Protein AF-A0A2V8J9M9-F1 (afdb_monomer_lite)

pLDDT: mean 74.04, std 18.58, range [37.31, 94.38]

Structure (mmCIF, N/CA/C/O backbone):
data_AF-A0A2V8J9M9-F1
#
_entry.id   AF-A0A2V8J9M9-F1
#
loop_
_atom_site.group_PDB
_atom_site.id
_atom_site.type_symbol
_atom_site.label_atom_id
_atom_site.label_alt_id
_atom_site.label_comp_id
_atom_site.label_asym_id
_atom_site.label_entity_id
_atom_site.label_seq_id
_atom_site.pdbx_PDB_ins_code
_atom_site.Cartn_x
_atom_site.Cartn_y
_atom_site.Cartn_z
_atom_site.occupancy
_atom_site.B_iso_or_equiv
_atom_site.auth_seq_id
_atom_site.auth_comp_id
_atom_site.auth_asym_id
_atom_site.auth_atom_id
_atom_site.pdbx_PDB_model_num
ATOM 1 N N . MET A 1 1 ? -15.854 7.302 7.791 1.00 50.09 1 MET A N 1
ATOM 2 C CA . MET A 1 1 ? -15.767 8.365 6.760 1.00 50.09 1 MET A CA 1
ATOM 3 C C . MET A 1 1 ? -15.005 9.616 7.226 1.00 50.09 1 MET A C 1
ATOM 5 O O . MET A 1 1 ? -14.252 10.154 6.432 1.00 50.09 1 MET A O 1
ATOM 9 N N . LEU A 1 2 ? -15.109 10.065 8.487 1.00 55.22 2 LEU A N 1
ATOM 10 C CA . LEU A 1 2 ? -14.501 11.335 8.953 1.00 55.22 2 LEU A CA 1
ATOM 11 C C . LEU A 1 2 ? -12.956 11.403 8.981 1.00 55.22 2 LEU A C 1
ATOM 13 O O . LEU A 1 2 ? -12.407 12.499 8.889 1.00 55.22 2 LEU A O 1
ATOM 17 N N . GLY A 1 3 ? -12.245 10.275 9.106 1.00 54.84 3 GLY A N 1
ATOM 18 C CA . GLY A 1 3 ? -10.772 10.246 9.024 1.00 54.84 3 GLY A CA 1
ATOM 19 C C . GLY A 1 3 ? -10.240 10.443 7.599 1.00 54.84 3 GLY A C 1
ATOM 20 O O . GLY A 1 3 ? -9.194 11.051 7.407 1.00 54.84 3 GLY A O 1
ATOM 21 N N . LEU A 1 4 ? -11.010 10.001 6.598 1.00 55.41 4 LEU A N 1
ATOM 22 C CA . LEU A 1 4 ? -10.688 10.164 5.179 1.00 55.41 4 LEU A CA 1
ATOM 23 C C . LEU A 1 4 ? -10.848 11.628 4.746 1.00 55.41 4 LEU A C 1
ATOM 25 O O . LEU A 1 4 ? -10.014 12.144 4.016 1.00 55.41 4 LEU A O 1
ATOM 29 N N . VAL A 1 5 ? -11.877 12.311 5.268 1.00 56.09 5 VAL A N 1
ATOM 30 C CA . VAL A 1 5 ? -12.085 13.752 5.057 1.00 56.09 5 VAL A CA 1
ATOM 31 C C . VAL A 1 5 ? -10.960 14.563 5.702 1.00 56.09 5 VAL A C 1
ATOM 33 O O . VAL A 1 5 ? -10.369 15.381 5.022 1.00 56.09 5 VAL A O 1
ATOM 36 N N . ALA A 1 6 ? -10.572 14.292 6.953 1.00 54.12 6 ALA A N 1
ATOM 37 C CA . ALA A 1 6 ? -9.463 15.025 7.583 1.00 54.12 6 ALA A CA 1
ATOM 38 C C . ALA A 1 6 ? -8.128 14.854 6.827 1.00 54.12 6 ALA A C 1
ATOM 40 O O . ALA A 1 6 ? -7.402 15.825 6.630 1.00 54.12 6 ALA A O 1
ATOM 41 N N . ALA A 1 7 ? -7.832 13.637 6.351 1.00 55.97 7 ALA A N 1
ATOM 42 C CA . ALA A 1 7 ? -6.611 13.356 5.594 1.00 55.97 7 ALA A CA 1
ATOM 43 C C . ALA A 1 7 ? -6.592 13.993 4.192 1.00 55.97 7 ALA A C 1
ATOM 45 O O . ALA A 1 7 ? -5.521 14.335 3.700 1.00 55.97 7 ALA A O 1
ATOM 46 N N . LEU A 1 8 ? -7.754 14.131 3.542 1.00 54.12 8 LEU A N 1
ATOM 47 C CA . LEU A 1 8 ? -7.856 14.650 2.173 1.00 54.12 8 LEU A CA 1
ATOM 48 C C . LEU A 1 8 ? -8.192 16.146 2.090 1.00 54.12 8 LEU A C 1
ATOM 50 O O . LEU A 1 8 ? -7.875 16.749 1.070 1.00 54.12 8 LEU A O 1
ATOM 54 N N . TYR A 1 9 ? -8.828 16.738 3.108 1.00 48.38 9 TYR A N 1
ATOM 55 C CA . TYR A 1 9 ? -9.325 18.121 3.051 1.00 48.38 9 TYR A CA 1
ATOM 56 C C . TYR A 1 9 ? -8.535 19.127 3.899 1.00 48.38 9 TYR A C 1
ATOM 58 O O . TYR A 1 9 ? -8.342 20.243 3.427 1.00 48.38 9 TYR A O 1
ATOM 66 N N . ASP A 1 10 ? -8.037 18.766 5.088 1.00 51.78 10 ASP A N 1
ATOM 67 C CA . ASP A 1 10 ? -7.488 19.772 6.021 1.00 51.78 10 ASP A CA 1
ATOM 68 C C . ASP A 1 10 ? -5.955 19.770 6.127 1.00 51.78 10 ASP A C 1
ATOM 70 O O . ASP A 1 10 ? -5.387 20.634 6.790 1.00 51.78 10 ASP A O 1
ATOM 74 N N . TYR A 1 11 ? -5.261 18.798 5.514 1.00 57.28 11 TYR A N 1
ATOM 75 C CA . TYR A 1 11 ? -3.812 18.565 5.692 1.00 57.28 11 TYR A CA 1
ATOM 76 C C . TYR A 1 11 ? -3.361 18.417 7.166 1.00 57.28 11 TYR A C 1
ATOM 78 O O . TYR A 1 11 ? -2.165 18.301 7.450 1.00 57.28 11 TYR A O 1
ATOM 86 N N . ASP A 1 12 ? -4.304 18.350 8.112 1.00 68.69 12 ASP A N 1
ATOM 87 C CA . ASP A 1 12 ? -4.043 18.153 9.530 1.00 68.69 12 ASP A CA 1
ATOM 88 C C . ASP A 1 12 ? -3.768 16.671 9.794 1.00 68.69 12 ASP A C 1
ATOM 90 O O . ASP A 1 12 ? -4.635 15.865 10.155 1.00 68.69 12 ASP A O 1
ATOM 94 N N . CYS A 1 13 ? -2.504 16.311 9.591 1.00 63.84 13 CYS A N 1
ATOM 95 C CA . CYS A 1 13 ? -1.986 14.984 9.876 1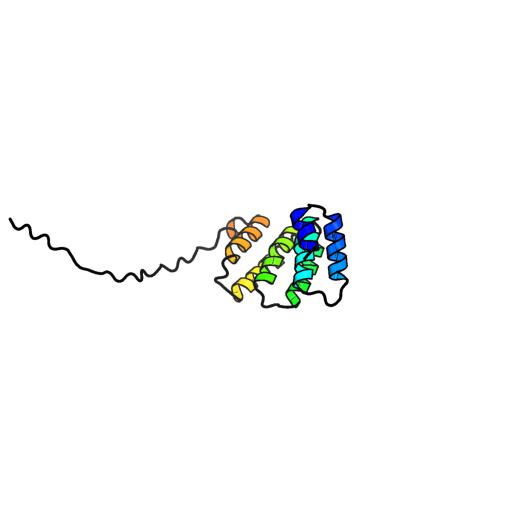.00 63.84 13 CYS A CA 1
ATOM 96 C C . CYS A 1 13 ? -2.241 14.579 11.342 1.00 63.84 13 CYS A C 1
ATOM 98 O O . CYS A 1 13 ? -2.415 13.397 11.633 1.00 63.84 13 CYS A O 1
ATOM 100 N N . THR A 1 14 ? -2.312 15.529 12.276 1.00 68.12 14 THR A N 1
ATOM 101 C CA . THR A 1 14 ? -2.514 15.232 13.701 1.00 68.12 14 THR A CA 1
ATOM 102 C C . THR A 1 14 ? -3.942 14.754 13.957 1.00 68.12 14 THR A C 1
ATOM 104 O O . THR A 1 14 ? -4.149 13.691 14.552 1.00 68.12 14 THR A O 1
ATOM 107 N N . GLU A 1 15 ? -4.935 15.479 13.443 1.00 71.06 15 GLU A N 1
ATOM 108 C CA . GLU A 1 15 ? -6.345 15.115 13.609 1.00 71.06 15 GLU A CA 1
ATOM 109 C C . GLU A 1 15 ? -6.725 13.877 12.780 1.00 71.06 15 GLU A C 1
ATOM 111 O O . GLU A 1 15 ? -7.475 13.015 13.254 1.00 71.06 15 GLU A O 1
ATOM 116 N N . ALA A 1 16 ? -6.156 13.718 11.579 1.00 69.31 16 ALA A N 1
ATOM 117 C CA . ALA A 1 16 ? -6.310 12.495 10.791 1.00 69.31 16 ALA A CA 1
ATOM 118 C C . ALA A 1 16 ? -5.803 11.267 11.568 1.00 69.31 16 ALA A C 1
ATOM 120 O O . ALA A 1 16 ? -6.520 10.267 11.680 1.00 69.31 16 ALA A O 1
ATOM 121 N N . GLY A 1 17 ? -4.614 11.365 12.174 1.00 70.19 17 GLY A N 1
ATOM 122 C CA . GLY A 1 17 ? -4.033 10.308 13.001 1.00 70.19 17 GLY A CA 1
ATOM 123 C C . GLY A 1 17 ? -4.930 9.911 14.170 1.00 70.19 17 GLY A C 1
ATOM 124 O O . GLY A 1 17 ? -5.234 8.727 14.335 1.00 70.19 17 GLY A O 1
ATOM 125 N N . ARG A 1 18 ? -5.433 10.894 14.928 1.00 75.19 18 ARG A N 1
ATOM 126 C CA . ARG A 1 18 ? -6.343 10.663 16.063 1.00 75.19 18 ARG A CA 1
ATOM 127 C C . ARG A 1 18 ? -7.639 9.972 15.630 1.00 75.19 18 ARG A C 1
ATOM 129 O O . ARG A 1 18 ? -8.084 9.017 16.267 1.00 75.19 18 ARG A O 1
ATOM 136 N N . ARG A 1 19 ? -8.244 10.416 14.523 1.00 74.56 19 ARG A N 1
ATOM 137 C CA . ARG A 1 19 ? -9.488 9.831 13.990 1.00 74.56 19 ARG A CA 1
ATOM 138 C C . ARG A 1 19 ? -9.293 8.411 13.485 1.00 74.56 19 ARG A C 1
ATOM 140 O O . ARG A 1 19 ? -10.161 7.569 13.710 1.00 74.56 19 ARG A O 1
ATOM 147 N N . PHE A 1 20 ? -8.179 8.133 12.814 1.00 73.56 20 PHE A N 1
ATOM 148 C CA . PHE A 1 20 ? -7.879 6.773 12.391 1.00 73.56 20 PHE A CA 1
ATOM 149 C C . PHE A 1 20 ? -7.569 5.858 13.574 1.00 73.56 20 PHE A C 1
ATOM 151 O O . PHE A 1 20 ? -8.063 4.737 13.578 1.00 73.56 20 PHE A O 1
ATOM 158 N N . GLN A 1 21 ? -6.846 6.331 14.594 1.00 75.19 21 GLN A N 1
ATOM 159 C CA . GLN A 1 21 ? -6.610 5.561 15.820 1.00 75.19 21 GLN A CA 1
ATOM 160 C C . GLN A 1 21 ? -7.925 5.154 16.491 1.00 75.19 21 GLN A C 1
ATOM 162 O O . GLN A 1 21 ? -8.107 3.979 16.803 1.00 75.19 21 GLN A O 1
ATOM 167 N N . LEU A 1 22 ? -8.870 6.091 16.628 1.00 76.75 22 LEU A N 1
ATOM 168 C CA . LEU A 1 22 ? -10.213 5.795 17.136 1.00 76.75 22 LEU A CA 1
ATOM 169 C C . LEU A 1 22 ? -10.954 4.787 16.248 1.00 76.75 22 LEU A C 1
ATOM 171 O O . LEU A 1 22 ? -11.531 3.831 16.754 1.00 76.75 22 LEU A O 1
ATOM 175 N N . ALA A 1 23 ? -10.899 4.956 14.925 1.00 70.69 23 ALA A N 1
ATOM 176 C CA . ALA A 1 23 ? -11.549 4.042 13.987 1.00 70.69 23 ALA A CA 1
ATOM 177 C C . ALA A 1 23 ? -10.951 2.624 14.016 1.00 70.69 23 ALA A C 1
ATOM 179 O O . ALA A 1 23 ? -11.670 1.656 13.787 1.00 70.69 23 ALA A O 1
ATOM 180 N N . THR A 1 24 ? -9.653 2.492 14.305 1.00 69.56 24 THR A N 1
ATOM 181 C CA . THR A 1 24 ? -8.981 1.196 14.476 1.00 69.56 24 THR A CA 1
ATOM 182 C C . THR A 1 24 ? -9.124 0.609 15.882 1.00 69.56 24 THR A C 1
ATOM 184 O O . THR A 1 24 ? -8.748 -0.539 16.084 1.00 69.56 24 THR A O 1
ATOM 187 N N . ALA A 1 25 ? -9.639 1.371 16.852 1.00 71.88 25 ALA A N 1
ATOM 188 C CA . ALA A 1 25 ? -9.878 0.900 18.218 1.00 71.88 25 ALA A CA 1
ATOM 189 C C . ALA A 1 25 ? -11.244 0.203 18.381 1.00 71.88 25 ALA A C 1
ATOM 191 O O . ALA A 1 25 ? -11.458 -0.505 19.361 1.00 71.88 25 ALA A O 1
ATOM 192 N N . CYS A 1 26 ? -12.167 0.387 17.431 1.00 65.12 26 CYS A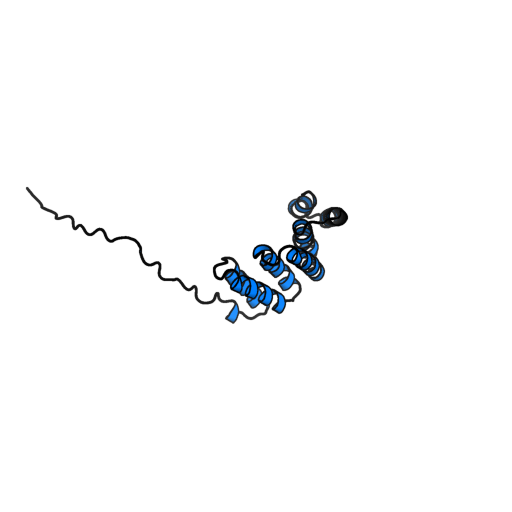 N 1
ATOM 193 C CA . CYS A 1 26 ? -13.449 -0.313 17.406 1.00 65.12 26 CYS A CA 1
ATOM 194 C C . CYS A 1 26 ? -13.312 -1.657 16.675 1.00 65.12 26 CYS A C 1
ATOM 196 O O . CYS A 1 26 ? -13.223 -1.704 15.450 1.00 65.12 26 CYS A O 1
ATOM 198 N N . GLU A 1 27 ? -13.310 -2.751 17.433 1.00 62.56 27 GLU A N 1
ATOM 199 C CA . GLU A 1 27 ? -13.350 -4.118 16.904 1.00 62.56 27 GLU A CA 1
ATOM 200 C C . GLU A 1 27 ? -14.785 -4.500 16.471 1.00 62.56 27 GLU A C 1
ATOM 202 O O . GLU A 1 27 ? -15.732 -4.202 17.206 1.00 62.56 27 GLU A O 1
ATOM 207 N N . PRO A 1 28 ? -14.976 -5.189 15.327 1.00 69.00 28 PRO A N 1
ATOM 208 C CA . PRO A 1 28 ? -13.971 -5.561 14.330 1.00 69.00 28 PRO A CA 1
ATOM 209 C C . PRO A 1 28 ? -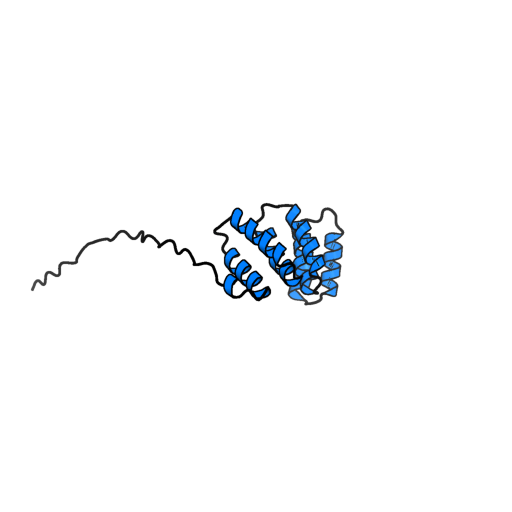13.679 -4.427 13.330 1.00 69.00 28 PRO A C 1
ATOM 211 O O . PRO A 1 28 ? -14.579 -3.821 12.745 1.00 69.00 28 PRO A O 1
ATOM 214 N N . VAL A 1 29 ? -12.393 -4.184 13.063 1.00 76.25 29 VAL A N 1
ATOM 215 C CA . VAL A 1 29 ? -11.951 -3.192 12.071 1.00 76.25 29 VAL A CA 1
ATOM 216 C C . VAL A 1 29 ? -11.962 -3.813 10.673 1.00 76.25 29 VAL A C 1
ATOM 218 O O . VAL A 1 29 ? -11.203 -4.741 10.401 1.00 76.25 29 VAL A O 1
ATOM 221 N N . SER A 1 30 ? -12.763 -3.270 9.755 1.00 82.69 30 SER A N 1
ATOM 222 C CA . SER A 1 30 ? -12.790 -3.729 8.352 1.00 82.69 30 SER A CA 1
ATOM 223 C C . SER A 1 30 ? -11.432 -3.580 7.638 1.00 82.69 30 SER A C 1
ATOM 225 O O . SER A 1 30 ? -10.686 -2.624 7.896 1.00 82.69 30 SER A O 1
ATOM 227 N N . ALA A 1 31 ? -11.120 -4.465 6.679 1.00 83.69 31 ALA A N 1
ATOM 228 C CA . ALA A 1 31 ? -9.948 -4.327 5.799 1.00 83.69 31 ALA A CA 1
ATOM 229 C C . ALA A 1 31 ? -9.865 -2.947 5.146 1.00 83.69 31 ALA A C 1
ATOM 231 O O . ALA A 1 31 ? -8.783 -2.370 5.053 1.00 83.69 31 ALA A O 1
ATOM 232 N N . GLN A 1 32 ? -11.006 -2.383 4.753 1.00 81.94 32 GLN A N 1
ATOM 233 C CA . GLN A 1 32 ? -11.058 -1.080 4.105 1.00 81.94 32 GLN A CA 1
ATOM 234 C C . GLN A 1 32 ? -10.553 0.046 5.020 1.00 81.94 32 GLN A C 1
ATOM 236 O O . GLN A 1 32 ? -9.787 0.905 4.582 1.00 81.94 32 GLN A O 1
ATOM 241 N N . VAL A 1 33 ? -10.929 0.031 6.304 1.00 83.06 33 VAL A N 1
ATOM 242 C CA . VAL A 1 33 ? -10.442 1.010 7.292 1.00 83.06 33 VAL A CA 1
ATOM 243 C C . VAL A 1 33 ? -8.947 0.820 7.554 1.00 83.06 33 VAL A C 1
ATOM 245 O O . VAL A 1 33 ? -8.215 1.808 7.607 1.00 83.06 33 VAL A O 1
ATOM 248 N N . ARG A 1 34 ? -8.471 -0.431 7.640 1.00 85.56 34 ARG A N 1
ATOM 249 C CA . ARG A 1 34 ? -7.034 -0.742 7.773 1.00 85.56 34 ARG A CA 1
ATOM 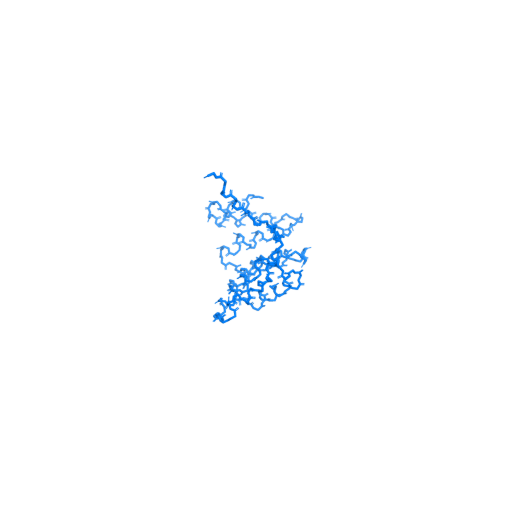250 C C . ARG A 1 34 ? -6.226 -0.239 6.577 1.00 85.56 34 ARG A C 1
ATOM 252 O O . ARG A 1 34 ? -5.180 0.382 6.766 1.00 85.56 34 ARG A O 1
ATOM 259 N N . TYR A 1 35 ? -6.735 -0.442 5.363 1.00 86.06 35 TYR A N 1
ATOM 260 C CA . TYR A 1 35 ? -6.129 0.080 4.142 1.00 86.06 35 TYR A CA 1
ATOM 261 C C . TYR A 1 35 ? -6.075 1.609 4.151 1.00 86.06 35 TYR A C 1
ATOM 263 O O . TYR A 1 35 ? -5.008 2.178 3.926 1.00 86.06 35 TYR A O 1
ATOM 271 N N . TYR A 1 36 ? -7.193 2.277 4.449 1.00 86.12 36 TYR A N 1
ATOM 272 C CA . TYR A 1 36 ? -7.244 3.738 4.472 1.00 86.12 36 TYR A CA 1
ATOM 273 C C . TYR A 1 36 ? -6.306 4.338 5.512 1.00 86.12 36 TYR A C 1
ATOM 275 O O . TYR A 1 36 ? -5.643 5.328 5.221 1.00 86.12 36 TYR A O 1
ATOM 283 N N . TYR A 1 37 ? -6.189 3.715 6.683 1.00 85.00 37 TYR A N 1
ATOM 284 C CA . TYR A 1 37 ? -5.216 4.136 7.681 1.00 85.00 37 TYR A CA 1
ATOM 285 C C . TYR A 1 37 ? -3.774 4.019 7.168 1.00 85.00 37 TYR A C 1
ATOM 287 O O . TYR A 1 37 ? -2.982 4.951 7.308 1.00 85.00 37 TYR A O 1
ATOM 295 N N . GLY A 1 38 ? -3.441 2.900 6.518 1.00 86.88 38 GLY A N 1
ATOM 296 C CA . GLY A 1 38 ? -2.130 2.706 5.902 1.00 86.88 38 GLY A CA 1
ATOM 297 C C . GLY A 1 38 ? -1.835 3.720 4.794 1.00 86.88 38 GLY A C 1
ATOM 298 O O . GLY A 1 38 ? -0.791 4.363 4.805 1.00 86.88 38 GLY A O 1
ATOM 299 N N . PHE A 1 39 ? -2.763 3.894 3.853 1.00 85.62 39 PHE A N 1
ATOM 300 C CA . PHE A 1 39 ? -2.530 4.669 2.634 1.00 85.62 39 PHE A CA 1
ATOM 301 C C . PHE A 1 39 ? -2.723 6.180 2.794 1.00 85.62 39 PHE A C 1
ATOM 303 O O . PHE A 1 39 ? -1.948 6.955 2.251 1.00 85.62 39 PHE A O 1
ATOM 310 N N . TYR A 1 40 ? -3.752 6.626 3.515 1.00 83.94 40 TYR A N 1
ATOM 311 C CA . TYR A 1 40 ? -4.055 8.058 3.613 1.00 83.94 40 TYR A CA 1
ATOM 312 C C . TYR A 1 40 ? -3.383 8.740 4.797 1.00 83.94 40 TYR A C 1
ATOM 314 O O . TYR A 1 40 ? -3.241 9.959 4.782 1.00 83.94 40 TYR A O 1
ATOM 322 N N . TYR A 1 41 ? -2.957 7.977 5.805 1.00 85.69 41 TYR A N 1
ATOM 323 C CA . TYR A 1 41 ? -2.276 8.535 6.966 1.00 85.69 41 TYR A CA 1
ATOM 324 C C . TYR A 1 41 ? -0.826 8.075 7.072 1.00 85.69 41 TYR A C 1
ATOM 326 O O . TYR A 1 41 ? 0.077 8.892 6.951 1.00 85.69 41 TYR A O 1
ATOM 334 N N . LEU A 1 42 ? -0.566 6.778 7.268 1.00 87.62 42 LEU A N 1
ATOM 335 C CA . LEU A 1 42 ? 0.805 6.317 7.529 1.00 87.62 42 LEU A CA 1
ATOM 336 C C . LEU A 1 42 ? 1.745 6.595 6.350 1.00 87.62 42 LEU A C 1
ATOM 338 O O . LEU A 1 42 ? 2.876 7.028 6.553 1.00 87.62 42 LEU A O 1
ATOM 342 N N . PHE A 1 43 ? 1.268 6.410 5.121 1.00 87.50 43 PHE A N 1
ATOM 343 C CA . PHE A 1 43 ? 2.027 6.750 3.923 1.00 87.50 43 PHE A CA 1
ATOM 344 C C . PHE A 1 43 ? 2.265 8.264 3.789 1.00 87.50 43 PHE A C 1
ATOM 346 O O . PHE A 1 43 ? 3.381 8.670 3.479 1.00 87.50 43 PHE A O 1
ATOM 353 N N . THR A 1 44 ? 1.262 9.108 4.057 1.00 84.44 44 THR A N 1
ATOM 354 C CA . THR A 1 44 ? 1.377 10.571 3.890 1.00 84.44 44 THR A CA 1
ATOM 355 C C . THR A 1 44 ? 2.314 11.207 4.915 1.00 84.44 44 THR A C 1
ATOM 357 O O . THR A 1 44 ? 3.044 12.132 4.573 1.00 84.44 44 THR A O 1
ATOM 360 N N . VAL A 1 45 ? 2.380 10.663 6.135 1.00 86.50 45 VAL A N 1
ATOM 361 C CA . VAL A 1 45 ? 3.331 11.102 7.175 1.00 86.50 45 VAL A CA 1
ATOM 362 C C . VAL A 1 45 ? 4.708 10.423 7.077 1.00 86.50 45 VAL A C 1
ATOM 364 O O . VAL A 1 45 ? 5.520 10.536 7.993 1.00 86.50 45 VAL A O 1
ATOM 367 N N . GLY A 1 46 ? 4.983 9.682 5.997 1.00 87.06 46 GLY A N 1
ATOM 368 C CA . GLY A 1 46 ? 6.286 9.055 5.739 1.00 87.06 46 GLY A CA 1
ATOM 369 C C . GLY A 1 46 ? 6.569 7.762 6.516 1.00 87.06 46 GLY A C 1
ATOM 370 O O . GLY A 1 46 ? 7.666 7.208 6.431 1.00 87.06 46 GLY A O 1
ATOM 371 N N . ARG A 1 47 ? 5.592 7.227 7.257 1.00 91.44 47 ARG A N 1
ATOM 372 C CA . ARG A 1 47 ? 5.696 5.970 8.024 1.00 91.44 47 ARG A CA 1
ATOM 373 C C . ARG A 1 47 ? 5.436 4.758 7.126 1.00 91.44 47 ARG A C 1
ATOM 375 O O . ARG A 1 47 ? 4.540 3.949 7.368 1.00 91.44 47 ARG A O 1
ATOM 382 N N . TYR A 1 48 ? 6.239 4.616 6.071 1.00 92.50 48 TYR A N 1
ATOM 383 C CA . TYR A 1 48 ? 5.997 3.649 4.993 1.00 92.50 48 TYR A CA 1
ATOM 384 C C . TYR A 1 48 ? 6.002 2.185 5.450 1.00 92.50 48 TYR A C 1
ATOM 386 O O . TYR A 1 48 ? 5.191 1.398 4.974 1.00 92.50 48 TYR A O 1
ATOM 394 N N . LYS A 1 49 ? 6.877 1.805 6.392 1.00 92.62 49 LYS A N 1
ATOM 395 C CA . LYS A 1 49 ? 6.930 0.422 6.907 1.00 92.62 49 LYS A CA 1
ATOM 396 C C . LYS A 1 49 ? 5.623 0.029 7.598 1.00 92.62 49 LYS A C 1
ATOM 398 O O . LYS A 1 49 ? 5.058 -1.016 7.300 1.00 92.62 49 LYS A O 1
ATOM 403 N N . GLU A 1 50 ? 5.105 0.911 8.443 1.00 90.12 50 GLU A N 1
ATOM 404 C CA . GLU A 1 50 ? 3.841 0.684 9.145 1.00 90.12 50 GLU A CA 1
ATOM 405 C C . GLU A 1 50 ? 2.647 0.750 8.190 1.00 90.12 50 GLU A C 1
ATOM 407 O O . GLU A 1 50 ? 1.695 -0.018 8.333 1.00 90.12 50 GLU A O 1
ATOM 412 N N . ALA A 1 51 ? 2.701 1.623 7.175 1.00 92.12 51 ALA A N 1
ATOM 413 C CA . ALA A 1 51 ? 1.706 1.644 6.106 1.00 92.12 51 ALA A CA 1
ATOM 414 C C . ALA A 1 51 ? 1.610 0.275 5.418 1.00 92.12 51 ALA A C 1
ATOM 416 O O . ALA A 1 51 ? 0.512 -0.267 5.276 1.00 92.12 51 ALA A O 1
ATOM 417 N N . VAL A 1 52 ? 2.759 -0.310 5.065 1.00 94.06 52 VAL A N 1
ATOM 418 C CA . VAL A 1 52 ? 2.839 -1.644 4.459 1.00 94.06 52 VAL A CA 1
ATOM 419 C C . VAL A 1 52 ? 2.252 -2.711 5.382 1.00 94.06 52 VAL A C 1
ATOM 421 O O . VAL A 1 52 ? 1.431 -3.500 4.928 1.00 94.06 52 VAL A O 1
ATOM 424 N N . GLU A 1 53 ? 2.584 -2.717 6.675 1.00 92.25 53 GLU A N 1
ATOM 425 C CA . GLU A 1 53 ? 2.033 -3.692 7.629 1.00 92.25 53 GLU A CA 1
ATOM 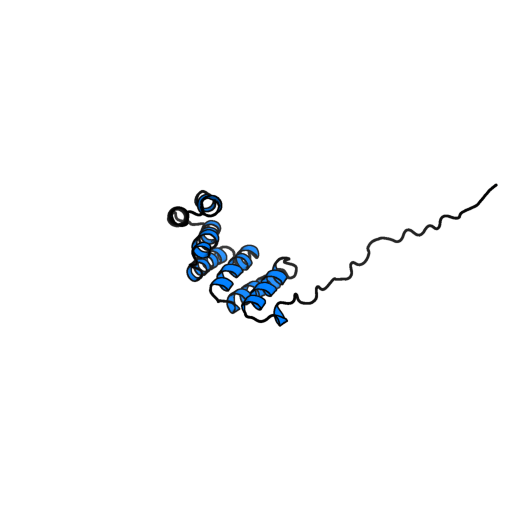426 C C . GLU A 1 53 ? 0.499 -3.644 7.700 1.00 92.25 53 GLU A C 1
ATOM 428 O O . GLU A 1 53 ? -0.170 -4.682 7.658 1.00 92.25 53 GLU A O 1
ATOM 433 N N . ARG A 1 54 ? -0.086 -2.440 7.765 1.00 89.44 54 ARG A N 1
ATOM 434 C CA . ARG A 1 54 ? -1.548 -2.267 7.822 1.00 89.44 54 ARG A CA 1
ATOM 435 C C . ARG A 1 54 ? -2.236 -2.702 6.536 1.00 89.44 54 ARG A C 1
ATOM 437 O O . ARG A 1 54 ? -3.292 -3.335 6.584 1.00 89.44 54 ARG A O 1
ATOM 444 N N . GLN A 1 55 ? -1.633 -2.403 5.395 1.00 90.56 55 GLN A N 1
ATOM 445 C CA . GLN A 1 55 ? -2.163 -2.792 4.094 1.00 90.56 55 GLN A CA 1
ATOM 446 C C . GLN A 1 55 ? -1.990 -4.296 3.820 1.00 90.56 55 GLN A C 1
ATOM 448 O O . GLN A 1 55 ? -2.892 -4.916 3.262 1.00 90.56 55 GLN A O 1
ATOM 453 N N . GLU A 1 56 ? -0.896 -4.920 4.269 1.00 91.81 56 GLU A N 1
ATOM 454 C CA . GLU A 1 56 ? -0.723 -6.377 4.212 1.00 91.81 56 GLU A CA 1
ATOM 455 C C . GLU A 1 56 ? -1.776 -7.100 5.063 1.00 91.81 56 GLU A C 1
ATOM 457 O O . GLU A 1 56 ? -2.317 -8.115 4.628 1.00 91.81 56 GLU A O 1
ATOM 462 N N . GLN A 1 57 ? -2.107 -6.574 6.249 1.00 89.12 57 GLN A N 1
ATOM 463 C CA . GLN A 1 57 ? -3.204 -7.100 7.071 1.00 89.12 57 GLN A CA 1
ATOM 464 C C . GLN A 1 57 ? -4.557 -6.968 6.365 1.00 89.12 57 GLN A C 1
ATOM 466 O O . GLN A 1 57 ? -5.316 -7.932 6.346 1.00 89.12 57 GLN A O 1
ATOM 471 N N . ALA A 1 58 ? -4.840 -5.819 5.745 1.00 87.75 58 ALA A N 1
ATOM 472 C CA . ALA A 1 58 ? -6.062 -5.624 4.964 1.00 87.75 58 ALA A CA 1
ATOM 473 C C . ALA A 1 58 ? -6.161 -6.621 3.794 1.00 87.75 58 ALA A C 1
ATOM 475 O O . ALA A 1 58 ? -7.207 -7.227 3.580 1.00 87.75 58 ALA A O 1
ATOM 476 N N . ARG A 1 59 ? -5.050 -6.869 3.089 1.00 88.56 59 ARG A N 1
ATOM 477 C CA . ARG A 1 59 ? -4.976 -7.828 1.973 1.00 88.56 59 ARG A CA 1
ATOM 478 C C . ARG A 1 59 ? -5.232 -9.280 2.397 1.00 88.56 59 ARG A C 1
ATOM 480 O O . ARG A 1 59 ? -5.600 -10.096 1.559 1.00 88.56 59 ARG A O 1
ATOM 487 N N . LYS A 1 60 ? -5.018 -9.641 3.668 1.00 87.75 60 LYS A N 1
ATOM 488 C CA . LYS A 1 60 ? -5.307 -11.001 4.164 1.00 87.75 60 LYS A CA 1
ATOM 489 C C . LYS A 1 60 ? -6.807 -11.303 4.225 1.00 87.75 60 LYS A C 1
ATOM 491 O O . LYS A 1 60 ? -7.157 -12.476 4.219 1.00 87.75 60 LYS A O 1
ATOM 496 N N . GLU A 1 61 ? -7.658 -10.278 4.284 1.00 85.31 61 GLU A N 1
ATOM 497 C CA . GLU A 1 61 ? -9.118 -10.435 4.342 1.00 85.31 61 GLU A CA 1
ATOM 498 C C . GLU A 1 61 ? -9.688 -10.913 3.000 1.00 85.31 61 GLU A C 1
ATOM 500 O O . GLU A 1 61 ? -10.531 -11.803 2.977 1.00 85.31 61 GLU A O 1
ATOM 505 N N . ASP A 1 62 ? -9.157 -10.397 1.888 1.00 81.38 62 ASP A N 1
ATOM 506 C CA . ASP A 1 62 ? -9.444 -10.893 0.541 1.00 81.38 62 ASP A CA 1
ATOM 507 C C . ASP A 1 62 ? -8.148 -10.997 -0.289 1.00 81.38 62 ASP A C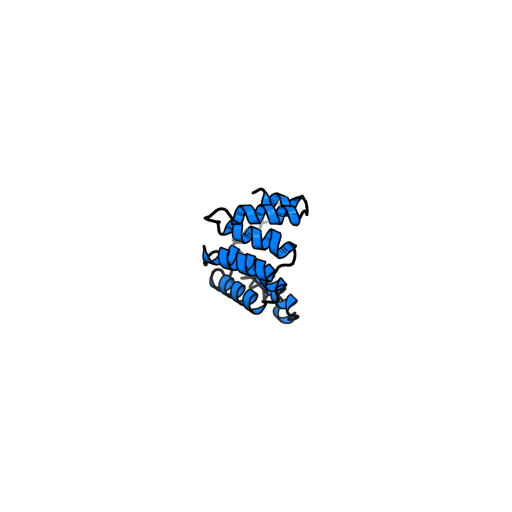 1
ATOM 509 O O . ASP A 1 62 ? -7.720 -10.036 -0.940 1.00 81.38 62 ASP A O 1
ATOM 513 N N . PRO A 1 63 ? -7.496 -12.175 -0.285 1.00 80.62 63 PRO A N 1
ATOM 514 C CA . PRO A 1 63 ? -6.269 -12.397 -1.038 1.00 80.62 63 PRO A CA 1
ATOM 515 C C . PRO A 1 63 ? -6.449 -12.392 -2.562 1.00 80.62 63 PRO A C 1
ATOM 517 O O . PRO A 1 63 ? -5.444 -12.323 -3.273 1.00 80.62 63 PRO A O 1
ATOM 520 N N . LEU A 1 64 ? -7.668 -12.519 -3.089 1.00 82.31 64 LEU A N 1
ATOM 521 C CA . LEU A 1 64 ? -7.918 -12.549 -4.536 1.00 82.31 64 LEU A CA 1
ATOM 522 C C . LEU A 1 64 ? -8.260 -11.166 -5.093 1.00 82.31 64 LEU A C 1
ATOM 524 O O . LEU A 1 64 ? -8.214 -10.968 -6.306 1.00 82.31 64 LEU A O 1
ATOM 528 N N . ASN A 1 65 ? -8.507 -10.191 -4.221 1.00 84.00 65 ASN A N 1
ATOM 529 C CA . ASN A 1 65 ? -8.737 -8.813 -4.613 1.00 84.00 65 ASN A CA 1
ATOM 530 C C . ASN A 1 65 ? -7.494 -8.194 -5.280 1.00 84.00 65 ASN A C 1
ATOM 532 O O . ASN A 1 65 ? -6.529 -7.786 -4.622 1.00 84.00 65 ASN A O 1
ATOM 536 N N . LEU A 1 66 ? -7.544 -8.089 -6.611 1.00 86.31 66 LEU A N 1
ATOM 537 C CA . LEU A 1 66 ? -6.516 -7.447 -7.435 1.00 86.31 66 LEU A CA 1
ATOM 538 C C . LEU A 1 66 ? -6.226 -6.015 -6.981 1.00 86.31 66 LEU A C 1
ATOM 540 O O . LEU A 1 66 ? -5.063 -5.612 -6.917 1.00 86.31 66 LEU A O 1
ATOM 544 N N . LEU A 1 67 ? -7.272 -5.264 -6.622 1.00 84.25 67 LEU A N 1
ATOM 545 C CA . LEU A 1 67 ? -7.152 -3.876 -6.195 1.00 84.25 67 LEU A CA 1
ATOM 546 C C . LEU A 1 67 ? -6.344 -3.778 -4.897 1.00 84.25 67 LEU A C 1
ATOM 548 O O . LEU A 1 67 ? -5.407 -2.987 -4.826 1.00 84.25 67 LEU A O 1
ATOM 552 N N . SER A 1 68 ? -6.624 -4.630 -3.909 1.00 85.69 68 SER A N 1
ATOM 553 C CA . SER A 1 68 ? -5.876 -4.657 -2.644 1.00 85.69 68 SER A CA 1
ATOM 554 C C . SER A 1 68 ? -4.398 -5.018 -2.830 1.00 85.69 68 SER A C 1
ATOM 556 O O . SER A 1 68 ? -3.549 -4.522 -2.088 1.00 85.69 68 SER A O 1
ATOM 558 N N . ARG A 1 69 ? -4.063 -5.840 -3.835 1.00 89.81 69 ARG A N 1
ATOM 559 C CA . ARG A 1 69 ? -2.667 -6.157 -4.191 1.00 89.81 69 ARG A CA 1
ATOM 560 C C . ARG A 1 69 ? -1.942 -4.952 -4.779 1.00 89.81 69 ARG A C 1
ATOM 562 O O . ARG A 1 69 ? -0.866 -4.596 -4.303 1.00 89.81 69 ARG A O 1
ATOM 569 N N . VAL A 1 70 ? -2.532 -4.286 -5.775 1.00 90.88 70 VAL A N 1
ATOM 570 C CA . VAL A 1 70 ? -1.888 -3.122 -6.414 1.00 90.88 70 VAL A CA 1
ATOM 571 C C . VAL A 1 70 ? -1.830 -1.900 -5.508 1.00 90.88 70 VAL A C 1
ATOM 573 O O . VAL A 1 70 ? -0.891 -1.114 -5.587 1.00 90.88 70 VAL A O 1
ATOM 576 N N . GLN A 1 71 ? -2.786 -1.761 -4.598 1.00 88.81 71 GLN A N 1
ATOM 577 C CA . GLN A 1 71 ? -2.834 -0.678 -3.623 1.00 88.81 71 GLN A CA 1
ATOM 578 C C . GLN A 1 71 ? -1.688 -0.708 -2.593 1.00 88.81 71 GLN A C 1
ATOM 580 O O . GLN A 1 71 ? -1.388 0.323 -1.989 1.00 88.81 71 GLN A O 1
ATOM 585 N N . LEU A 1 72 ? -1.030 -1.858 -2.411 1.00 91.75 72 LEU A N 1
ATOM 586 C CA . LEU A 1 72 ? 0.144 -2.020 -1.548 1.00 91.75 72 LEU A CA 1
ATOM 587 C C . LEU A 1 72 ? 1.447 -1.551 -2.230 1.00 91.75 72 LEU A C 1
ATOM 589 O O . LEU A 1 72 ? 2.402 -1.152 -1.561 1.00 91.75 72 LEU A O 1
ATOM 593 N N . VAL A 1 73 ? 1.482 -1.561 -3.568 1.00 93.81 73 VAL A N 1
ATOM 594 C CA . VAL A 1 73 ? 2.683 -1.294 -4.382 1.00 93.81 73 VAL A CA 1
ATOM 595 C C . VAL A 1 73 ? 3.308 0.083 -4.112 1.00 93.81 73 VAL A C 1
ATOM 597 O O . VAL A 1 73 ? 4.528 0.132 -3.939 1.00 93.81 73 VAL A O 1
ATOM 600 N N . PRO A 1 74 ? 2.552 1.199 -4.021 1.00 92.44 74 PRO A N 1
ATOM 601 C CA . PRO A 1 74 ? 3.140 2.502 -3.712 1.00 92.44 74 PRO A CA 1
ATOM 602 C C . PRO A 1 74 ? 3.866 2.521 -2.363 1.00 92.44 74 PRO A C 1
ATOM 604 O O . PRO A 1 74 ? 4.981 3.035 -2.278 1.00 92.44 74 PRO A O 1
ATOM 607 N N . SER A 1 75 ? 3.271 1.918 -1.331 1.00 93.44 75 SER A N 1
ATOM 608 C CA . SER A 1 75 ? 3.854 1.856 0.012 1.00 93.44 75 SER A CA 1
ATOM 609 C C . SER A 1 75 ? 5.091 0.966 0.062 1.00 93.44 75 SER A C 1
ATOM 611 O O . SER A 1 75 ? 6.086 1.348 0.673 1.00 93.44 75 SER A O 1
ATOM 613 N N . LEU A 1 76 ? 5.076 -0.182 -0.627 1.00 94.19 76 LEU A N 1
ATOM 614 C CA . LEU A 1 76 ? 6.252 -1.052 -0.751 1.00 94.19 76 LEU A CA 1
ATOM 615 C C . LEU A 1 76 ? 7.410 -0.331 -1.441 1.00 94.19 76 LEU A C 1
ATOM 617 O O . LEU A 1 76 ? 8.544 -0.391 -0.969 1.00 94.19 76 LEU A O 1
ATOM 621 N N . ARG A 1 77 ? 7.114 0.403 -2.516 1.00 94.38 77 ARG A N 1
ATOM 622 C CA . ARG A 1 77 ? 8.097 1.198 -3.256 1.00 94.38 77 ARG A CA 1
ATOM 623 C C . ARG A 1 77 ? 8.699 2.303 -2.391 1.00 94.38 77 ARG A C 1
ATOM 625 O O . ARG A 1 77 ? 9.916 2.422 -2.333 1.00 94.38 77 ARG A O 1
ATOM 632 N N . ALA A 1 78 ? 7.868 3.059 -1.672 1.00 90.62 78 ALA A N 1
ATOM 633 C CA . ALA A 1 78 ? 8.331 4.104 -0.756 1.00 90.62 78 ALA A CA 1
ATOM 634 C C . ALA A 1 78 ? 9.134 3.544 0.434 1.00 90.62 78 ALA A C 1
ATOM 636 O O . ALA A 1 78 ? 10.051 4.195 0.928 1.00 90.62 78 ALA A O 1
ATOM 637 N N . ALA A 1 79 ? 8.842 2.313 0.863 1.00 92.69 79 ALA A N 1
ATOM 638 C CA . ALA A 1 79 ? 9.608 1.599 1.882 1.00 92.69 79 ALA A CA 1
ATOM 639 C C . ALA A 1 79 ? 10.904 0.943 1.351 1.00 92.69 79 ALA A C 1
ATOM 641 O O . ALA A 1 79 ? 11.595 0.277 2.123 1.00 92.69 79 ALA A O 1
ATOM 642 N N . GLY A 1 80 ? 11.222 1.071 0.054 1.00 91.38 80 GLY A N 1
ATOM 643 C CA . GLY A 1 80 ? 12.373 0.419 -0.588 1.00 91.38 80 GLY A CA 1
ATOM 644 C C . GLY A 1 80 ? 12.224 -1.098 -0.785 1.00 91.38 80 GLY A C 1
ATOM 645 O O . GLY A 1 80 ? 13.171 -1.772 -1.188 1.00 91.38 80 GLY A O 1
ATOM 646 N N . ARG A 1 81 ? 11.037 -1.660 -0.526 1.00 94.19 81 ARG A N 1
ATOM 647 C CA . ARG A 1 81 ? 10.714 -3.092 -0.664 1.00 94.19 81 ARG A CA 1
ATOM 648 C C . ARG A 1 81 ? 10.319 -3.430 -2.108 1.00 94.19 81 ARG A C 1
ATOM 650 O O . ARG A 1 81 ? 9.224 -3.922 -2.377 1.00 94.19 81 ARG A O 1
ATOM 657 N N . TYR A 1 82 ? 11.208 -3.148 -3.061 1.00 91.69 82 TYR A N 1
ATOM 658 C CA . TYR A 1 82 ? 10.918 -3.291 -4.495 1.00 91.69 82 TYR A CA 1
ATOM 659 C C . TYR A 1 82 ? 10.644 -4.739 -4.926 1.00 91.69 82 TYR A C 1
ATOM 661 O O . TYR A 1 82 ? 9.742 -4.977 -5.725 1.00 91.69 82 TYR A O 1
ATOM 669 N N . ALA A 1 83 ? 11.371 -5.712 -4.367 1.00 91.62 83 ALA A N 1
ATOM 670 C CA . ALA A 1 83 ? 11.165 -7.131 -4.670 1.00 91.62 83 ALA A CA 1
ATOM 671 C C . ALA A 1 83 ? 9.749 -7.602 -4.294 1.00 91.62 83 ALA A C 1
ATOM 673 O O . ALA A 1 83 ? 9.094 -8.303 -5.066 1.00 91.62 83 ALA A O 1
ATOM 674 N N . ASP A 1 84 ? 9.240 -7.148 -3.149 1.00 93.00 84 ASP A N 1
ATOM 675 C CA . ASP A 1 84 ? 7.883 -7.461 -2.703 1.00 93.00 84 ASP A CA 1
ATOM 676 C C . ASP A 1 84 ? 6.832 -6.789 -3.595 1.00 93.00 84 ASP A C 1
ATOM 678 O O . ASP A 1 84 ? 5.820 -7.404 -3.931 1.00 93.00 84 ASP A O 1
ATOM 682 N N . ALA A 1 85 ? 7.092 -5.553 -4.039 1.00 93.50 85 ALA A N 1
ATOM 683 C CA . ALA A 1 85 ? 6.218 -4.851 -4.977 1.00 93.50 85 ALA A CA 1
ATOM 684 C C . ALA A 1 85 ? 6.104 -5.605 -6.313 1.00 93.50 85 ALA A C 1
ATOM 686 O O . ALA A 1 85 ? 4.998 -5.807 -6.816 1.00 93.50 85 ALA A O 1
ATOM 687 N N . LEU A 1 86 ? 7.231 -6.077 -6.858 1.00 92.88 86 LEU A N 1
ATOM 688 C CA . LEU A 1 86 ? 7.254 -6.896 -8.073 1.00 92.88 86 LEU A CA 1
ATOM 689 C C . LEU A 1 86 ? 6.552 -8.245 -7.871 1.00 92.88 86 LEU A C 1
ATOM 691 O O . LEU A 1 86 ? 5.830 -8.691 -8.760 1.00 92.88 86 LEU A O 1
ATOM 695 N N . SER A 1 87 ? 6.711 -8.873 -6.703 1.00 93.19 87 SER A N 1
ATOM 696 C CA . SER A 1 87 ? 6.018 -10.121 -6.357 1.00 93.19 87 SER A CA 1
ATOM 697 C C . SER A 1 87 ? 4.495 -9.954 -6.370 1.00 93.19 87 SER A C 1
ATOM 699 O O . SER A 1 87 ? 3.780 -10.782 -6.940 1.00 93.19 87 SER A O 1
ATOM 701 N N . GLU A 1 88 ? 3.975 -8.857 -5.813 1.00 92.44 88 GLU A N 1
ATOM 702 C CA . GLU A 1 88 ? 2.536 -8.572 -5.850 1.00 92.44 88 GLU A CA 1
ATOM 703 C C . GLU A 1 88 ? 2.035 -8.280 -7.271 1.00 92.44 88 GLU A C 1
ATOM 705 O O . GLU A 1 88 ? 0.998 -8.813 -7.668 1.00 92.44 88 GLU A O 1
ATOM 710 N N . LEU A 1 89 ? 2.793 -7.533 -8.079 1.00 91.56 89 LEU A N 1
ATOM 711 C CA . LEU A 1 89 ? 2.453 -7.296 -9.488 1.00 91.56 89 LEU A CA 1
ATOM 712 C C . LEU A 1 89 ? 2.510 -8.578 -10.331 1.00 91.56 89 LEU A C 1
ATOM 714 O O . LEU A 1 89 ? 1.687 -8.768 -11.225 1.00 91.56 89 LEU A O 1
ATOM 718 N N . HIS A 1 90 ? 3.420 -9.502 -10.020 1.00 91.31 90 HIS A N 1
ATOM 719 C CA . HIS A 1 90 ? 3.470 -10.806 -10.676 1.00 91.31 90 HIS A CA 1
ATOM 720 C C . HIS A 1 90 ? 2.215 -11.637 -10.385 1.00 91.31 90 HIS A C 1
ATOM 722 O O . HIS A 1 90 ? 1.662 -12.244 -11.298 1.00 91.31 90 HIS A O 1
ATOM 728 N N . LYS A 1 91 ? 1.722 -11.624 -9.140 1.00 91.19 91 LYS A N 1
ATOM 729 C CA . LYS A 1 91 ? 0.460 -12.293 -8.777 1.00 91.19 91 LYS A CA 1
ATOM 730 C C . LYS A 1 91 ? -0.743 -11.644 -9.457 1.00 91.19 91 LYS A C 1
ATOM 732 O O . LYS A 1 91 ? -1.627 -12.356 -9.911 1.00 91.19 91 LYS A O 1
ATOM 737 N N . VAL A 1 92 ? -0.768 -10.313 -9.562 1.00 90.94 92 VAL A N 1
ATOM 738 C CA . VAL A 1 92 ? -1.806 -9.593 -10.322 1.00 90.94 92 VAL A CA 1
ATOM 739 C C . VAL A 1 92 ? -1.814 -10.054 -11.776 1.00 90.94 92 VAL A C 1
ATOM 741 O O . VAL A 1 92 ? -2.871 -10.406 -12.279 1.00 90.94 92 VAL A O 1
ATOM 744 N N . ARG A 1 93 ? -0.640 -10.170 -12.408 1.00 90.19 93 ARG A N 1
ATOM 745 C CA . ARG A 1 93 ? -0.512 -10.695 -13.775 1.00 90.19 93 ARG A CA 1
ATOM 746 C C . ARG A 1 93 ? -1.025 -12.126 -13.930 1.00 90.19 93 ARG A C 1
ATOM 748 O O . ARG A 1 93 ? -1.622 -12.435 -14.947 1.00 90.19 93 ARG A O 1
ATOM 755 N N . GLN A 1 94 ? -0.772 -12.994 -12.949 1.00 89.56 94 GLN A N 1
ATOM 756 C CA . GLN A 1 94 ? -1.262 -14.380 -12.966 1.00 89.56 94 GLN A CA 1
ATOM 757 C C . GLN A 1 94 ? -2.788 -14.467 -12.844 1.00 89.56 94 GLN A C 1
ATOM 759 O O . GLN A 1 94 ? -3.389 -15.401 -13.363 1.00 89.56 94 GLN A O 1
ATOM 764 N N . LEU A 1 95 ? -3.399 -13.528 -12.121 1.00 87.50 95 LEU A N 1
ATOM 765 C CA . LEU A 1 95 ? -4.840 -13.488 -11.883 1.00 87.50 95 LEU A CA 1
ATOM 766 C C . LEU A 1 95 ? -5.598 -12.802 -13.028 1.00 87.50 95 LEU A C 1
ATOM 768 O O . LEU A 1 95 ? -6.683 -13.249 -13.387 1.00 87.50 95 LEU A O 1
ATOM 772 N N . ASP A 1 96 ? -5.035 -11.735 -13.595 1.00 84.50 96 ASP A N 1
ATOM 773 C CA . ASP A 1 96 ? -5.578 -11.024 -14.751 1.00 84.50 96 ASP A CA 1
ATOM 774 C C . ASP A 1 96 ? -4.444 -10.395 -15.575 1.00 84.50 96 ASP A C 1
ATOM 776 O O . ASP A 1 96 ? -3.863 -9.364 -15.220 1.00 84.50 96 ASP A O 1
ATOM 780 N N . GLU A 1 97 ? -4.139 -11.017 -16.714 1.00 81.44 97 GLU A N 1
ATOM 781 C CA . GLU A 1 97 ? -3.121 -10.536 -17.653 1.00 81.44 97 GLU A CA 1
ATOM 782 C C . GLU A 1 97 ? -3.503 -9.205 -18.321 1.00 81.44 97 GLU A C 1
ATOM 784 O O . GLU A 1 97 ? -2.621 -8.468 -18.764 1.00 81.44 97 GLU A O 1
ATOM 789 N N . ASN A 1 98 ? -4.799 -8.874 -18.372 1.00 83.56 98 ASN A N 1
ATOM 790 C CA . ASN A 1 98 ? -5.327 -7.656 -18.989 1.00 83.56 98 ASN A CA 1
ATOM 791 C C . ASN A 1 98 ? -5.615 -6.552 -17.963 1.00 83.56 98 ASN A C 1
ATOM 793 O O . ASN A 1 98 ? -6.229 -5.538 -18.311 1.00 83.56 98 ASN A O 1
ATOM 797 N N . PHE A 1 99 ? -5.158 -6.710 -16.715 1.00 83.50 99 PHE A N 1
ATOM 798 C CA . PHE A 1 99 ? -5.323 -5.698 -15.682 1.00 83.50 99 PHE A CA 1
ATOM 799 C C . PHE A 1 99 ? -4.592 -4.409 -16.080 1.00 83.50 99 PHE A C 1
ATOM 801 O O . PHE A 1 99 ? -3.380 -4.274 -15.919 1.00 83.50 99 PHE A O 1
ATOM 808 N N . TRP A 1 100 ? -5.344 -3.443 -16.611 1.00 75.88 100 TRP A N 1
ATOM 809 C CA . TRP A 1 100 ? -4.829 -2.231 -17.258 1.00 75.88 100 TRP A CA 1
ATOM 810 C C . TRP A 1 100 ? -3.737 -1.468 -16.468 1.00 75.88 100 TRP A C 1
ATOM 812 O O . TRP A 1 100 ? -2.750 -1.049 -17.078 1.00 75.88 100 TRP A O 1
ATOM 822 N N . PRO A 1 101 ? -3.814 -1.323 -15.127 1.00 82.25 101 PRO A N 1
ATOM 823 C CA . PRO A 1 101 ? -2.759 -0.657 -14.356 1.00 82.25 101 PRO A CA 1
ATOM 824 C C . PRO A 1 101 ? -1.422 -1.414 -14.267 1.00 82.25 101 PRO A C 1
ATOM 826 O O . PRO A 1 101 ? -0.425 -0.823 -13.851 1.00 82.25 101 PRO A O 1
ATOM 829 N N . LEU A 1 102 ? -1.371 -2.706 -14.605 1.00 86.50 102 LEU A N 1
ATOM 830 C CA . LEU A 1 102 ? -0.223 -3.580 -14.344 1.00 86.50 102 LEU A CA 1
ATOM 831 C C . LEU A 1 102 ? 1.065 -3.095 -15.022 1.00 86.50 102 LEU A C 1
ATOM 833 O O . LEU A 1 102 ? 2.084 -2.931 -14.350 1.00 86.50 102 LEU A O 1
ATOM 837 N N . SER A 1 103 ? 1.022 -2.841 -16.333 1.00 85.75 103 SER A N 1
ATOM 838 C CA . SER A 1 103 ? 2.200 -2.414 -17.106 1.00 85.75 103 SER A CA 1
ATOM 839 C C . SER A 1 103 ? 2.761 -1.087 -16.598 1.00 85.75 103 SER A C 1
ATOM 841 O O . SER A 1 103 ? 3.972 -0.924 -16.475 1.00 85.75 103 SER A O 1
ATOM 843 N N . PHE A 1 104 ? 1.874 -0.158 -16.241 1.00 87.81 104 PHE A N 1
ATOM 844 C CA . PHE A 1 104 ? 2.253 1.126 -15.663 1.00 87.81 104 PHE A CA 1
ATOM 845 C C . PHE A 1 104 ? 2.928 0.960 -14.296 1.00 87.81 104 PHE A C 1
ATOM 847 O O . PHE A 1 104 ? 3.984 1.538 -14.049 1.00 87.81 104 PHE A O 1
ATOM 854 N N . LEU A 1 105 ? 2.360 0.134 -13.412 1.00 89.75 105 LEU A N 1
ATOM 855 C CA . LEU A 1 105 ? 2.914 -0.095 -12.076 1.00 89.75 105 LEU A CA 1
ATOM 856 C C . LEU A 1 105 ? 4.271 -0.806 -12.116 1.00 89.75 105 LEU A C 1
ATOM 858 O O . LEU A 1 105 ? 5.168 -0.406 -11.374 1.00 89.75 105 LEU A O 1
ATOM 862 N N . LEU A 1 106 ? 4.443 -1.801 -12.994 1.00 89.50 106 LEU A N 1
ATOM 863 C CA . LEU A 1 106 ? 5.741 -2.442 -13.233 1.00 89.50 106 LEU A CA 1
ATOM 864 C C . LEU A 1 106 ? 6.772 -1.406 -13.689 1.00 89.50 106 LEU A C 1
ATOM 866 O O . LEU A 1 106 ? 7.847 -1.318 -13.096 1.00 89.50 106 LEU A O 1
ATOM 870 N N . GLY A 1 107 ? 6.401 -0.562 -14.657 1.00 87.50 107 GLY A N 1
ATOM 871 C CA . GLY A 1 107 ? 7.240 0.532 -15.140 1.00 87.50 107 GLY A CA 1
ATOM 872 C C . GLY A 1 107 ? 7.740 1.439 -14.015 1.00 87.50 107 GLY A C 1
ATOM 873 O O . GLY A 1 107 ? 8.937 1.702 -13.912 1.00 87.50 107 GLY A O 1
ATOM 874 N N . ILE A 1 108 ? 6.850 1.862 -13.108 1.00 89.56 108 ILE A N 1
ATOM 875 C CA . ILE A 1 108 ? 7.253 2.733 -11.995 1.00 89.56 108 ILE A CA 1
ATOM 876 C C . ILE A 1 108 ? 8.167 2.010 -10.995 1.00 89.56 108 ILE A C 1
ATOM 878 O O . ILE A 1 108 ? 9.099 2.623 -10.467 1.00 89.56 108 ILE A O 1
ATOM 882 N N . VAL A 1 109 ? 7.906 0.734 -10.691 1.00 90.25 109 VAL A N 1
ATOM 883 C CA . VAL A 1 109 ? 8.746 -0.026 -9.750 1.00 90.25 109 VAL A CA 1
ATOM 884 C C . VAL A 1 109 ? 10.153 -0.211 -10.323 1.00 90.25 109 VAL A C 1
ATOM 886 O O . VAL A 1 109 ? 11.113 0.123 -9.632 1.00 90.25 109 VAL A O 1
ATOM 889 N N . HIS A 1 110 ? 10.279 -0.613 -11.591 1.00 86.62 110 HIS A N 1
ATOM 890 C CA . HIS A 1 110 ? 11.576 -0.738 -12.264 1.00 86.62 110 HIS A CA 1
ATOM 891 C C . HIS A 1 110 ? 12.310 0.608 -12.364 1.00 86.62 110 HIS A C 1
ATOM 893 O O . HIS A 1 110 ? 13.497 0.688 -12.047 1.00 86.62 110 HIS A O 1
ATOM 899 N N . ALA A 1 111 ? 11.605 1.696 -12.701 1.00 85.50 111 ALA A N 1
ATOM 900 C CA . ALA A 1 111 ? 12.194 3.036 -12.720 1.00 85.50 111 ALA A CA 1
ATOM 901 C C . ALA A 1 111 ? 12.719 3.462 -11.336 1.00 85.50 111 ALA A C 1
ATOM 903 O O . ALA A 1 111 ? 13.786 4.062 -11.236 1.00 85.50 111 ALA A O 1
ATOM 904 N N . SER A 1 112 ? 12.015 3.099 -10.259 1.00 84.31 112 SER A N 1
ATOM 905 C CA . SER A 1 112 ? 12.441 3.403 -8.882 1.00 84.31 112 SER A CA 1
ATOM 906 C C . SER A 1 112 ? 13.657 2.587 -8.429 1.00 84.31 112 SER A C 1
ATOM 908 O O . SER A 1 112 ? 14.341 2.988 -7.492 1.00 84.31 112 SER A O 1
ATOM 910 N N . GLN A 1 113 ? 13.953 1.470 -9.098 1.00 83.06 113 GLN A N 1
ATOM 911 C CA . GLN A 1 113 ? 15.178 0.689 -8.899 1.00 83.06 113 GLN A CA 1
ATOM 912 C C . GLN A 1 113 ? 16.361 1.205 -9.737 1.00 83.06 113 GLN A C 1
ATOM 914 O O . GLN A 1 113 ? 17.463 0.683 -9.607 1.00 83.06 113 GLN A O 1
ATOM 919 N N . GLY A 1 114 ? 16.153 2.209 -10.599 1.00 77.12 114 GLY A N 1
ATOM 920 C CA . GLY A 1 114 ? 17.143 2.637 -11.595 1.00 77.12 114 GLY A CA 1
ATOM 921 C C . GLY A 1 114 ? 17.217 1.719 -12.824 1.00 77.12 114 GLY A C 1
ATOM 922 O O . GLY A 1 114 ? 18.037 1.944 -13.714 1.00 77.12 114 GLY A O 1
ATOM 923 N N . ASN A 1 115 ? 16.335 0.717 -12.920 1.00 70.50 115 ASN A N 1
ATOM 924 C CA . ASN A 1 115 ? 16.269 -0.241 -14.023 1.00 70.50 115 ASN A CA 1
ATOM 925 C C . ASN A 1 115 ? 15.407 0.315 -15.167 1.00 70.50 115 ASN A C 1
ATOM 927 O O . ASN A 1 115 ? 14.328 -0.195 -15.469 1.00 70.50 115 ASN A O 1
ATOM 931 N N . PHE A 1 116 ? 15.874 1.371 -15.836 1.00 56.06 116 PHE A N 1
ATOM 932 C CA . PHE A 1 116 ? 15.124 2.008 -16.930 1.00 56.06 116 PHE A CA 1
ATOM 933 C C . PHE A 1 116 ? 14.858 1.072 -18.123 1.00 56.06 116 PHE A C 1
ATOM 935 O O . PHE A 1 116 ? 13.866 1.248 -18.826 1.00 56.06 116 PHE A O 1
ATOM 942 N N . ALA A 1 117 ? 15.701 0.054 -18.328 1.00 56.34 117 ALA A N 1
ATOM 943 C CA . ALA A 1 117 ? 15.544 -0.928 -19.403 1.00 56.34 117 ALA A CA 1
ATOM 944 C C . ALA A 1 117 ? 14.329 -1.857 -19.207 1.00 56.34 117 ALA A C 1
ATOM 946 O O . ALA A 1 117 ? 13.697 -2.249 -20.183 1.00 56.34 117 ALA A O 1
ATOM 947 N N . GLU A 1 118 ? 13.974 -2.174 -17.959 1.00 59.69 118 GLU A N 1
ATOM 948 C CA . GLU A 1 118 ? 12.792 -2.983 -17.617 1.00 59.69 118 GLU A CA 1
ATOM 949 C C . GLU A 1 118 ? 11.537 -2.118 -17.405 1.00 59.69 118 GLU A C 1
ATOM 951 O O . GLU A 1 118 ? 10.421 -2.631 -17.374 1.00 59.69 118 GLU A O 1
ATOM 956 N N . ALA A 1 119 ? 11.712 -0.798 -17.268 1.00 52.88 119 ALA A N 1
ATOM 957 C CA . ALA A 1 119 ? 10.623 0.157 -17.088 1.00 52.88 119 ALA A CA 1
ATOM 958 C C . ALA A 1 119 ? 9.865 0.477 -18.387 1.00 52.88 119 ALA A C 1
ATOM 960 O O . ALA A 1 119 ? 8.757 1.019 -18.337 1.00 52.88 119 ALA A O 1
ATOM 961 N N . ALA A 1 120 ? 10.449 0.156 -19.547 1.00 45.88 120 ALA A N 1
ATOM 962 C CA . ALA A 1 120 ? 9.744 0.247 -20.814 1.00 45.88 120 ALA A CA 1
ATOM 963 C C . ALA A 1 120 ? 8.574 -0.750 -20.789 1.00 45.88 120 ALA A C 1
ATOM 965 O O . ALA A 1 120 ? 8.794 -1.926 -20.484 1.00 45.88 120 ALA A O 1
ATOM 966 N N . PRO A 1 121 ? 7.334 -0.323 -21.092 1.00 48.19 121 PRO A N 1
ATOM 967 C CA . PRO A 1 121 ? 6.231 -1.261 -21.195 1.00 48.19 121 PRO A CA 1
ATOM 968 C C . PRO A 1 121 ? 6.639 -2.330 -22.208 1.00 48.19 121 PRO A C 1
ATOM 970 O O . PRO A 1 121 ? 6.971 -2.009 -23.352 1.00 48.19 121 PRO A O 1
ATOM 973 N N . GLY A 1 122 ? 6.665 -3.596 -21.770 1.00 47.44 122 GLY A N 1
ATOM 974 C CA . GLY A 1 122 ? 6.850 -4.729 -22.674 1.00 47.44 122 GLY A CA 1
ATOM 975 C C . GLY A 1 122 ? 5.924 -4.551 -23.879 1.00 47.44 122 GLY A C 1
ATOM 976 O O . GLY A 1 122 ? 4.834 -3.994 -23.698 1.00 47.44 122 GLY A O 1
ATOM 977 N N . PRO A 1 123 ? 6.364 -4.937 -25.094 1.00 37.31 123 PRO A N 1
ATOM 978 C CA . PRO A 1 123 ? 5.719 -4.537 -26.335 1.00 37.31 123 PRO A CA 1
ATOM 979 C C . PRO A 1 123 ? 4.226 -4.761 -26.194 1.00 37.31 123 PRO A C 1
ATOM 981 O O . PRO A 1 123 ? 3.793 -5.888 -25.937 1.00 37.31 123 PRO A O 1
ATOM 984 N N . LEU A 1 124 ? 3.468 -3.666 -26.291 1.00 40.06 124 LEU A N 1
ATOM 985 C CA . LEU A 1 124 ? 2.021 -3.701 -26.355 1.00 40.06 124 LEU A CA 1
ATOM 986 C C . LEU A 1 124 ? 1.718 -4.727 -27.446 1.00 40.06 124 LEU A C 1
ATOM 988 O O . LEU A 1 124 ? 1.968 -4.463 -28.624 1.00 40.06 124 LEU A O 1
ATOM 992 N N . LYS A 1 125 ? 1.278 -5.934 -27.065 1.00 40.16 125 LYS A N 1
ATOM 993 C CA . LYS A 1 125 ? 0.717 -6.887 -28.015 1.00 40.16 125 LYS A CA 1
ATOM 994 C C . LYS A 1 125 ? -0.592 -6.250 -28.441 1.00 40.16 125 LYS A C 1
ATOM 996 O O . LYS A 1 125 ? -1.656 -6.577 -27.928 1.00 40.16 125 LYS A O 1
ATOM 1001 N N . LEU A 1 126 ? -0.486 -5.291 -29.355 1.00 40.06 126 LEU A N 1
ATOM 1002 C CA . LEU A 1 126 ? -1.553 -4.908 -30.242 1.00 40.06 126 LEU A CA 1
ATOM 1003 C C . LEU A 1 126 ? -1.871 -6.198 -30.983 1.00 40.06 126 LEU A C 1
ATOM 1005 O O . LEU A 1 126 ? -1.253 -6.522 -31.996 1.00 40.06 126 LEU A O 1
ATOM 1009 N N . GLN A 1 127 ? -2.781 -6.995 -30.419 1.00 47.97 127 GLN A N 1
ATOM 1010 C CA . GLN A 1 127 ? -3.519 -7.935 -31.233 1.00 47.97 127 GLN A CA 1
ATOM 1011 C C . GLN A 1 127 ? -4.051 -7.072 -32.372 1.00 47.97 127 GLN A C 1
ATOM 1013 O O . GLN A 1 127 ? -4.692 -6.055 -32.079 1.00 47.97 127 GLN A O 1
ATOM 1018 N N . PRO A 1 128 ? -3.694 -7.363 -33.634 1.00 38.41 128 PRO A N 1
ATOM 1019 C CA . PRO A 1 128 ? -4.203 -6.573 -34.731 1.00 38.41 128 PRO A CA 1
ATOM 1020 C C . PRO A 1 128 ? -5.713 -6.591 -34.560 1.00 38.41 128 PRO A C 1
ATOM 1022 O O . PRO A 1 128 ? -6.309 -7.669 -34.503 1.00 38.41 128 PRO A O 1
ATOM 1025 N N . LEU A 1 129 ? -6.303 -5.406 -34.374 1.00 49.88 129 LEU A N 1
ATOM 1026 C CA . LEU A 1 129 ? -7.740 -5.225 -34.448 1.00 49.88 129 LEU A CA 1
ATOM 1027 C C . LEU A 1 129 ? -8.118 -5.827 -35.794 1.00 49.88 129 LEU A C 1
ATOM 1029 O O . LEU A 1 129 ? -7.858 -5.247 -36.847 1.00 49.88 129 LEU A O 1
ATOM 1033 N N . ARG A 1 130 ? -8.611 -7.067 -35.765 1.00 44.41 130 ARG A N 1
ATOM 1034 C CA . ARG A 1 130 ? -9.110 -7.748 -36.944 1.00 44.41 130 ARG A CA 1
ATOM 1035 C C . ARG A 1 130 ? -10.313 -6.919 -37.320 1.00 44.41 130 ARG A C 1
ATOM 1037 O O . ARG A 1 130 ? -11.343 -7.057 -36.672 1.00 44.41 130 ARG A O 1
ATOM 1044 N N . ASN A 1 131 ? -10.121 -6.006 -38.273 1.00 42.22 131 ASN A N 1
ATOM 1045 C CA . ASN A 1 131 ? -11.137 -5.110 -38.800 1.00 42.22 131 ASN A CA 1
ATOM 1046 C C . ASN A 1 131 ? -12.399 -5.928 -39.082 1.00 42.22 131 ASN A C 1
ATOM 1048 O O . ASN A 1 131 ? -12.538 -6.539 -40.138 1.00 42.22 131 ASN A O 1
ATOM 1052 N N . SER A 1 132 ? -13.321 -5.963 -38.124 1.00 46.72 132 SER A N 1
ATOM 1053 C CA . SER A 1 132 ? -14.664 -6.491 -38.299 1.00 46.72 132 SER A CA 1
ATOM 1054 C C . SER A 1 132 ? -15.523 -5.359 -38.841 1.00 46.72 132 SER A C 1
ATOM 1056 O O . SER A 1 132 ? -16.530 -4.977 -38.255 1.00 46.72 132 SER A O 1
ATOM 1058 N N . PHE A 1 133 ? -15.077 -4.783 -39.951 1.00 42.56 133 PHE A N 1
ATOM 1059 C CA . PHE A 1 133 ? -15.912 -3.960 -40.799 1.00 42.56 133 PHE A CA 1
ATOM 1060 C C . PHE A 1 133 ? -16.109 -4.767 -42.077 1.00 42.56 133 PHE A C 1
ATOM 1062 O O . PHE A 1 133 ? -15.153 -4.931 -42.837 1.00 42.56 133 PHE A O 1
ATOM 1069 N N . PRO A 1 134 ? -17.299 -5.352 -42.305 1.00 40.09 134 PRO A N 1
ATOM 1070 C CA . PRO A 1 134 ? -17.567 -5.990 -43.579 1.00 40.09 134 PRO A CA 1
ATOM 1071 C C . PRO A 1 134 ? -17.467 -4.918 -44.664 1.00 40.09 134 PRO A C 1
ATOM 1073 O O . PRO A 1 134 ? -18.187 -3.919 -44.633 1.00 40.09 134 PRO A O 1
ATOM 1076 N N . ALA A 1 135 ? -16.552 -5.121 -45.610 1.00 43.72 135 ALA A N 1
ATOM 1077 C CA . ALA A 1 135 ? -16.480 -4.331 -46.823 1.00 43.72 135 ALA A CA 1
ATOM 1078 C C . ALA A 1 135 ? -17.835 -4.427 -47.539 1.00 43.72 135 ALA A C 1
ATOM 1080 O O . ALA A 1 135 ? -18.167 -5.468 -48.105 1.00 43.72 135 ALA A O 1
ATOM 1081 N N . ARG A 1 136 ? -18.640 -3.359 -47.510 1.00 39.62 136 ARG A N 1
ATOM 1082 C CA . ARG A 1 136 ? -19.708 -3.198 -48.498 1.00 39.62 136 ARG A CA 1
ATOM 1083 C C . ARG A 1 136 ? -19.081 -2.631 -49.758 1.00 39.62 136 ARG A C 1
ATOM 1085 O O . ARG A 1 136 ? -18.851 -1.433 -49.882 1.00 39.62 136 ARG A O 1
ATOM 1092 N N . SER A 1 137 ? -18.788 -3.540 -50.672 1.00 46.25 137 SER A N 1
ATOM 1093 C CA . SER A 1 137 ? -18.612 -3.264 -52.084 1.00 46.25 137 SER A CA 1
ATOM 1094 C C . SER A 1 137 ? -19.943 -2.817 -52.688 1.00 46.25 137 SER A C 1
ATOM 1096 O O . SER A 1 137 ? -20.883 -3.598 -52.756 1.00 46.25 137 SER A O 1
ATOM 1098 N N . THR A 1 138 ? -19.992 -1.588 -53.190 1.00 39.94 138 THR A N 1
ATOM 1099 C CA . THR A 1 138 ? -20.828 -1.208 -54.341 1.00 39.94 138 THR A CA 1
ATOM 1100 C C . THR A 1 138 ? -20.154 -0.016 -55.021 1.00 39.94 138 THR A C 1
ATOM 1102 O O . THR A 1 138 ? -20.085 1.048 -54.405 1.00 39.94 138 THR A O 1
ATOM 1105 N N . PRO A 1 139 ? -19.628 -0.157 -56.249 1.00 41.56 139 PRO A N 1
ATOM 1106 C CA . PRO A 1 139 ? -19.192 0.987 -57.035 1.00 41.56 139 PRO A CA 1
ATOM 1107 C C . PRO A 1 139 ? -20.424 1.721 -57.584 1.00 41.56 139 PRO A C 1
ATOM 1109 O O . PRO A 1 139 ? -21.313 1.101 -58.167 1.00 41.56 139 PRO A O 1
ATOM 1112 N N . ILE A 1 140 ? -20.486 3.041 -57.396 1.00 46.69 140 ILE A N 1
ATOM 1113 C CA . ILE A 1 140 ? -21.492 3.893 -58.037 1.00 46.69 140 ILE A CA 1
ATOM 1114 C C . ILE A 1 140 ? -21.071 4.047 -59.502 1.00 46.69 140 ILE A C 1
ATOM 1116 O O . ILE A 1 140 ? -20.047 4.658 -59.805 1.00 46.69 140 ILE A O 1
ATOM 1120 N N . ARG A 1 141 ? -21.841 3.440 -60.407 1.00 41.47 141 ARG A N 1
ATOM 1121 C CA . ARG A 1 141 ? -21.743 3.631 -61.857 1.00 41.47 141 ARG A CA 1
ATOM 1122 C C . ARG A 1 141 ? -22.267 5.035 -62.168 1.00 41.47 141 ARG A C 1
ATOM 1124 O O . ARG A 1 141 ? -23.463 5.276 -62.055 1.00 41.47 141 ARG A O 1
ATOM 1131 N N . MET A 1 142 ? -21.363 5.953 -62.502 1.00 39.66 142 MET A N 1
ATOM 1132 C CA . MET A 1 142 ? -21.713 7.251 -63.081 1.00 39.66 142 MET A CA 1
ATOM 1133 C C . MET A 1 142 ? -22.153 6.989 -64.525 1.00 39.66 142 MET A C 1
ATOM 1135 O O . MET A 1 142 ? -21.321 6.797 -65.408 1.00 39.66 142 MET A O 1
ATOM 1139 N N . GLU A 1 143 ? -23.460 6.876 -64.743 1.00 43.53 143 GLU A N 1
ATOM 1140 C CA . GLU A 1 143 ? -24.050 7.083 -66.063 1.00 43.53 143 GLU A CA 1
ATOM 1141 C C . GLU A 1 143 ? -24.350 8.573 -66.194 1.00 43.53 143 GLU A C 1
ATOM 1143 O O . GLU A 1 143 ? -25.341 9.063 -65.655 1.00 43.53 143 GLU A O 1
ATOM 1148 N N . ASP A 1 144 ? -23.469 9.287 -66.894 1.00 46.28 144 ASP A N 1
ATOM 1149 C CA . ASP A 1 144 ? -23.823 10.572 -67.486 1.00 46.28 144 ASP A CA 1
ATOM 1150 C C . ASP A 1 144 ? -24.841 10.304 -68.600 1.00 46.28 144 ASP A C 1
ATOM 1152 O O . ASP A 1 144 ? -24.529 9.721 -69.639 1.00 46.28 144 ASP A O 1
ATOM 1156 N N . ASN A 1 145 ? -26.080 10.712 -68.345 1.00 38.56 145 ASN A N 1
ATOM 1157 C CA . ASN A 1 145 ? -27.141 10.853 -69.327 1.00 38.56 145 ASN A CA 1
ATOM 1158 C C . ASN A 1 145 ? -27.575 12.319 -69.305 1.00 38.56 145 ASN A C 1
ATOM 1160 O O . ASN A 1 145 ? -28.307 12.711 -68.395 1.00 38.56 145 ASN A O 1
ATOM 1164 N N . THR A 1 146 ? -27.069 13.128 -70.237 1.00 47.81 146 THR A N 1
ATOM 1165 C CA . THR A 1 146 ? -27.812 13.984 -71.192 1.00 47.81 146 THR A CA 1
ATOM 1166 C C . THR A 1 146 ? -26.804 14.783 -72.014 1.00 47.81 146 THR A C 1
ATOM 1168 O O . THR A 1 146 ? -25.923 15.422 -71.399 1.00 47.81 146 THR A O 1
#

Foldseek 3Di:
DVLLCCLPPVVPLPVSLVVLVVQVVDPPRALVSLQCCLQSRCVVVLVLVSSLVSLVVSCVVPVLPLCSLQSSLVSCLSVVVLVSSVVSLVVSCVNPVPPPCSQVSQLVSCVSVVNNVRNPRDPPPPPPPPPPPPDPDDDDDDDDDD

Sequence (146 aa):
MLGLVAALYDYDCTEAGRRFQLATACEPVSAQVRYYYGFYYLFTVGRYKEAVERQEQARKEDPLNLLSRVQLVPSLRAAGRYADALSELHKVRQLDENFWPLSFLLGIVHASQGNFAEAAPGPLKLQPLRNSFPARSTPIRMEDNT

Secondary structure (DSSP, 8-state):
-HHHHHHHHS--HHHHHHHHHHHHHSSSPPHHHHHHIIIIIITTTT-HHHHHHHHHHHHTT-TT-HHHHHTTHHHHHHTT-HHHHHHHHHHHHHH-TT-THHHHHHHHHHHHTT-HHHHSPPP-----------------------

Radius of gyration: 23.84 Å; chains: 1; bounding box: 45×34×89 Å